Protein AF-A0A1L9WRK3-F1 (afdb_monomer_lite)

Organism: Aspergillus aculeatus (strain ATCC 16872 / CBS 172.66 / WB 5094) (NCBI:txid690307)

Sequence (93 aa):
MKTPSLLRLGWVLGVALVVAWSVSGFPAPAEAAGTTLNDTVTATGHRTKTFTWTIKKVADPTTLNLVQGDSGSGTVTYTVTLTKDDGTDRTLV

Radius of gyration: 52.46 Å; chains: 1; bounding box: 77×26×147 Å

Secondary structure (DSSP, 8-state):
--PPPGGGHHHHHHHHHHHHTSSTT-PPPPPP-------------EEEEE--EEEEEEEESS-----TT-------EEEEEEEE---EEEEE-

Structure (mmCIF, N/CA/C/O backbone):
data_AF-A0A1L9WRK3-F1
#
_entry.id   AF-A0A1L9WRK3-F1
#
loop_
_atom_site.group_PDB
_atom_site.id
_atom_site.type_symbol
_atom_site.label_atom_id
_atom_site.label_alt_id
_atom_site.label_comp_id
_atom_site.label_asym_id
_atom_site.label_entity_id
_atom_site.label_seq_id
_atom_site.pdbx_PDB_ins_code
_atom_site.Cartn_x
_atom_site.Cartn_y
_atom_site.Cartn_z
_atom_site.occupancy
_atom_site.B_iso_or_equiv
_atom_site.auth_seq_id
_atom_site.auth_comp_id
_atom_site.auth_asym_id
_atom_site.auth_atom_id
_atom_site.pdbx_PDB_model_num
ATOM 1 N N . MET A 1 1 ? 42.186 -16.960 -108.057 1.00 42.50 1 MET A N 1
ATOM 2 C CA . MET A 1 1 ? 43.476 -16.814 -107.343 1.00 42.50 1 MET A CA 1
ATOM 3 C C . MET A 1 1 ? 44.068 -15.458 -107.682 1.00 42.50 1 MET A C 1
ATOM 5 O O . MET A 1 1 ? 44.341 -15.212 -108.848 1.00 42.50 1 MET A O 1
ATOM 9 N N . LYS A 1 2 ? 44.176 -14.552 -106.704 1.00 40.03 2 LYS A N 1
ATOM 10 C CA . LYS A 1 2 ? 44.765 -13.218 -106.888 1.00 40.03 2 LYS A CA 1
ATOM 11 C C . LYS A 1 2 ? 45.690 -12.959 -105.700 1.00 40.03 2 LYS A C 1
ATOM 13 O O . LYS A 1 2 ? 45.228 -12.819 -104.575 1.00 40.03 2 LYS A O 1
ATOM 18 N N . THR A 1 3 ? 46.988 -13.039 -105.959 1.00 46.62 3 THR A N 1
ATOM 19 C CA . THR A 1 3 ? 48.077 -12.963 -104.981 1.00 46.62 3 THR A CA 1
ATOM 20 C C . THR A 1 3 ? 48.097 -11.580 -104.311 1.00 46.62 3 THR A C 1
ATOM 22 O O . THR A 1 3 ? 48.141 -10.582 -105.034 1.00 46.62 3 THR A O 1
ATOM 25 N N . PRO A 1 4 ? 48.050 -11.463 -102.971 1.00 46.31 4 PRO A N 1
ATOM 26 C CA . PRO A 1 4 ? 48.178 -10.168 -102.306 1.00 46.31 4 PRO A CA 1
ATOM 27 C C . PRO A 1 4 ? 49.635 -9.675 -102.345 1.00 46.31 4 PRO A C 1
ATOM 29 O O . PRO A 1 4 ? 50.569 -10.442 -102.120 1.00 46.31 4 PRO A O 1
ATOM 32 N N . SER A 1 5 ? 49.834 -8.390 -102.661 1.00 52.56 5 SER A N 1
ATOM 33 C CA . SER A 1 5 ? 51.162 -7.784 -102.805 1.00 52.56 5 SER A CA 1
ATOM 34 C C . SER A 1 5 ? 51.863 -7.594 -101.452 1.00 52.56 5 SER A C 1
ATOM 36 O O . SER A 1 5 ? 51.304 -7.043 -100.502 1.00 52.56 5 SER A O 1
ATOM 38 N N . LEU A 1 6 ? 53.129 -8.018 -101.390 1.00 51.97 6 LEU A N 1
ATOM 39 C CA . LEU A 1 6 ? 54.007 -7.992 -100.206 1.00 51.97 6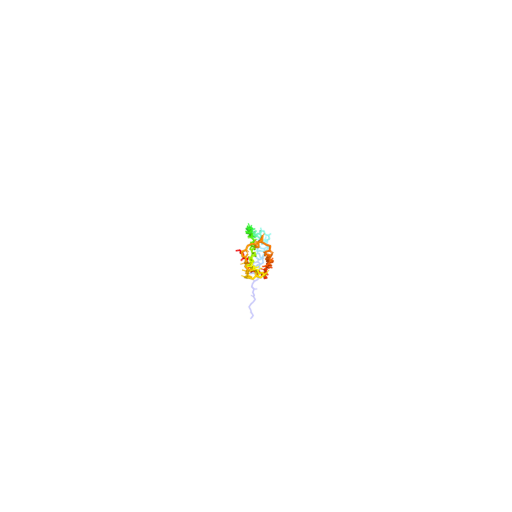 LEU A CA 1
ATOM 40 C C . LEU A 1 6 ? 54.238 -6.583 -99.619 1.00 51.97 6 LEU A C 1
ATOM 42 O O . LEU A 1 6 ? 54.649 -6.447 -98.471 1.00 51.97 6 LEU A O 1
ATOM 46 N N . LEU A 1 7 ? 53.913 -5.528 -100.370 1.00 53.47 7 LEU A N 1
ATOM 47 C CA . LEU A 1 7 ? 54.050 -4.128 -99.953 1.00 53.47 7 LEU A CA 1
ATOM 48 C C . LEU A 1 7 ? 52.981 -3.676 -98.940 1.00 53.47 7 LEU A C 1
ATOM 50 O O . LEU A 1 7 ? 53.200 -2.702 -98.225 1.00 53.47 7 LEU A O 1
ATOM 54 N N . ARG A 1 8 ? 51.844 -4.384 -98.828 1.00 52.22 8 ARG A N 1
ATOM 55 C CA . ARG A 1 8 ? 50.799 -4.080 -97.827 1.00 52.22 8 ARG A CA 1
ATOM 56 C C . ARG A 1 8 ? 51.056 -4.722 -96.458 1.00 52.22 8 ARG A C 1
ATOM 58 O O . ARG A 1 8 ? 50.474 -4.281 -95.475 1.00 52.22 8 ARG A O 1
ATOM 65 N N . LEU A 1 9 ? 51.936 -5.724 -96.380 1.00 47.88 9 LEU A N 1
ATOM 66 C CA . LEU A 1 9 ? 52.225 -6.466 -95.145 1.00 47.88 9 LEU A CA 1
ATOM 67 C C . LEU A 1 9 ? 53.223 -5.726 -94.233 1.00 47.88 9 LEU A C 1
ATOM 69 O O . LEU A 1 9 ? 53.086 -5.765 -93.014 1.00 47.88 9 LEU A O 1
ATOM 73 N N . GLY A 1 10 ? 54.173 -4.984 -94.815 1.00 51.06 10 GLY A N 1
ATOM 74 C CA . GLY A 1 10 ? 55.171 -4.215 -94.057 1.00 51.06 10 GLY A CA 1
ATOM 75 C C . GLY A 1 10 ? 54.587 -3.040 -93.262 1.00 51.06 10 GLY A C 1
ATOM 76 O O . GLY A 1 10 ? 55.037 -2.760 -92.155 1.00 51.06 10 GLY A O 1
ATOM 77 N N . TRP A 1 11 ? 53.535 -2.393 -93.776 1.00 50.62 11 TRP A N 1
ATOM 78 C CA . TRP A 1 11 ? 52.867 -1.277 -93.093 1.00 50.62 11 TRP A CA 1
ATOM 79 C C . TRP A 1 11 ? 52.032 -1.729 -91.891 1.00 50.62 11 TRP A C 1
ATOM 81 O O . TRP A 1 11 ? 52.044 -1.076 -90.851 1.00 50.62 11 TRP A O 1
ATOM 91 N N . VAL A 1 12 ? 51.344 -2.868 -92.006 1.00 51.41 12 VAL A N 1
ATOM 92 C CA . VAL A 1 12 ? 50.518 -3.410 -90.915 1.00 51.41 12 VAL A CA 1
ATOM 93 C C . VAL A 1 12 ? 51.396 -3.881 -89.748 1.00 51.41 12 VAL A C 1
ATOM 95 O O . VAL A 1 12 ? 51.040 -3.655 -88.595 1.00 51.41 12 VAL A O 1
ATOM 98 N N . LEU A 1 13 ? 52.581 -4.440 -90.031 1.00 51.50 13 LEU A N 1
ATOM 99 C CA . LEU A 1 13 ? 53.578 -4.798 -89.011 1.00 51.50 13 LEU A CA 1
ATOM 100 C C . LEU A 1 13 ? 54.202 -3.570 -88.329 1.00 51.50 13 LEU A C 1
ATOM 102 O O . LEU A 1 13 ? 54.383 -3.581 -87.113 1.00 51.50 13 LEU A O 1
ATOM 106 N N . GLY A 1 14 ? 54.479 -2.499 -89.082 1.00 49.56 14 GLY A N 1
ATOM 107 C CA . GLY A 1 14 ? 55.007 -1.248 -88.527 1.00 49.56 14 GLY A CA 1
ATOM 108 C C . GLY A 1 14 ? 54.030 -0.543 -87.580 1.00 49.56 14 GLY A C 1
ATOM 109 O O . GLY A 1 14 ? 54.430 -0.082 -86.514 1.00 49.56 14 GLY A O 1
ATOM 110 N N . VAL A 1 15 ? 52.737 -0.513 -87.920 1.00 53.25 15 VAL A N 1
ATOM 111 C CA . VAL A 1 15 ? 51.696 0.091 -87.066 1.00 53.25 15 VAL A CA 1
ATOM 112 C C . VAL A 1 15 ? 51.387 -0.786 -85.845 1.00 53.25 15 VAL A C 1
ATOM 114 O O . VAL A 1 15 ? 51.206 -0.258 -84.748 1.00 53.25 15 VAL A O 1
ATOM 117 N N . ALA A 1 16 ? 51.398 -2.117 -85.989 1.00 49.62 16 ALA A N 1
ATOM 118 C CA . ALA A 1 16 ? 51.186 -3.037 -84.868 1.00 49.62 16 ALA A CA 1
ATOM 119 C C . ALA A 1 16 ? 52.294 -2.945 -83.800 1.00 49.62 16 ALA A C 1
ATOM 121 O O . ALA A 1 16 ? 52.008 -3.086 -82.610 1.00 49.62 16 ALA A O 1
ATOM 122 N N . LEU A 1 17 ? 53.541 -2.658 -84.200 1.00 49.56 17 LEU A N 1
ATOM 123 C CA . LEU A 1 17 ? 54.658 -2.523 -83.261 1.00 49.56 17 LEU A CA 1
ATOM 124 C C . LEU A 1 17 ? 54.563 -1.241 -82.414 1.00 49.56 17 LEU A C 1
ATOM 126 O O . LEU A 1 17 ? 54.934 -1.263 -81.246 1.00 49.56 17 LEU A O 1
ATOM 130 N N . VAL A 1 18 ? 54.022 -0.144 -82.958 1.00 52.19 18 VAL A N 1
ATOM 131 C CA . VAL A 1 18 ? 53.891 1.132 -82.226 1.00 52.19 18 VAL A CA 1
ATOM 132 C C . VAL A 1 18 ? 52.745 1.091 -81.207 1.00 52.19 18 VAL A C 1
ATOM 134 O O . VAL A 1 18 ? 52.884 1.630 -80.113 1.00 52.19 18 VAL A O 1
ATOM 137 N N . VAL A 1 19 ? 51.643 0.392 -81.501 1.00 52.12 19 VAL A N 1
ATOM 138 C CA . VAL A 1 19 ? 50.496 0.276 -80.576 1.00 52.12 19 VAL A CA 1
ATOM 139 C C . VAL A 1 19 ? 50.822 -0.592 -79.350 1.00 52.12 19 VAL A C 1
ATOM 141 O O . VAL A 1 19 ? 50.312 -0.333 -78.261 1.00 52.12 19 VAL A O 1
ATOM 144 N N . ALA A 1 20 ? 51.713 -1.580 -79.487 1.00 49.78 20 ALA A N 1
ATOM 145 C CA . ALA A 1 20 ? 52.078 -2.481 -78.391 1.00 49.78 20 ALA A CA 1
ATOM 146 C C . ALA A 1 20 ? 52.955 -1.829 -77.300 1.00 49.78 20 ALA A C 1
ATOM 148 O O . ALA A 1 20 ? 52.989 -2.325 -76.177 1.00 49.78 20 ALA A O 1
ATOM 149 N N . TRP A 1 21 ? 53.641 -0.718 -77.596 1.00 49.59 21 TRP A N 1
ATOM 150 C CA . TRP A 1 21 ? 54.591 -0.088 -76.663 1.00 49.59 21 TRP A CA 1
ATOM 151 C C . TRP A 1 21 ? 53.990 1.061 -75.840 1.00 49.59 21 TRP A C 1
ATOM 153 O O . TRP A 1 21 ? 54.676 1.629 -74.995 1.00 49.59 21 TRP A O 1
ATOM 163 N N . SER A 1 22 ? 52.718 1.417 -76.050 1.00 49.16 22 SER A N 1
ATOM 164 C CA . SER A 1 22 ? 52.111 2.611 -75.433 1.00 49.16 22 SER A CA 1
ATOM 165 C C . SER A 1 22 ? 51.039 2.329 -74.372 1.00 49.16 22 SER A C 1
ATOM 167 O O . SER A 1 22 ? 50.391 3.269 -73.922 1.00 49.16 22 SER A O 1
ATOM 169 N N . VAL A 1 23 ? 50.827 1.075 -73.951 1.00 55.69 23 VAL A N 1
ATOM 170 C CA . VAL A 1 23 ? 49.739 0.737 -73.001 1.00 55.69 23 VAL A CA 1
ATOM 171 C C . VAL A 1 23 ? 50.219 0.548 -71.552 1.00 55.69 23 VAL A C 1
ATOM 173 O O . VAL A 1 23 ? 49.411 0.544 -70.632 1.00 55.69 23 VAL A O 1
ATOM 176 N N . SER A 1 24 ? 51.523 0.475 -71.280 1.00 53.69 24 SER A N 1
ATOM 177 C CA . SER A 1 24 ? 52.031 0.127 -69.939 1.00 53.69 24 SER A CA 1
ATOM 178 C C . SER A 1 24 ? 52.181 1.299 -68.951 1.00 53.69 24 SER A C 1
ATOM 180 O O . SER A 1 24 ? 52.877 1.150 -67.951 1.00 53.69 24 SER A O 1
ATOM 182 N N . GLY A 1 25 ? 51.575 2.464 -69.211 1.00 54.19 25 GLY A N 1
ATOM 183 C CA . GLY A 1 25 ? 51.885 3.700 -68.474 1.00 54.19 25 GLY A CA 1
ATOM 184 C C . GLY A 1 25 ? 50.742 4.407 -67.744 1.00 54.19 25 GLY A C 1
ATOM 185 O O . GLY A 1 25 ? 51.014 5.405 -67.084 1.00 54.19 25 GLY A O 1
ATOM 186 N N . PHE A 1 26 ? 49.489 3.956 -67.841 1.00 55.19 26 PHE A N 1
ATOM 187 C CA . PHE A 1 26 ? 48.399 4.642 -67.139 1.00 55.19 26 PHE A CA 1
ATOM 188 C C . PHE A 1 26 ? 48.227 4.055 -65.734 1.00 55.19 26 PHE A C 1
ATOM 190 O O . PHE A 1 26 ? 47.852 2.885 -65.620 1.00 55.19 26 PHE A O 1
ATOM 197 N N . PRO A 1 27 ? 48.499 4.819 -64.657 1.00 56.91 27 PRO A N 1
ATOM 198 C CA . PRO A 1 27 ? 48.125 4.380 -63.322 1.00 56.91 27 PRO A CA 1
ATOM 199 C C . PRO A 1 27 ? 46.604 4.202 -63.276 1.00 56.91 27 PRO A C 1
ATOM 201 O O . PRO A 1 27 ? 45.861 5.001 -63.852 1.00 56.91 27 PRO A O 1
ATOM 204 N N . ALA A 1 28 ? 46.140 3.147 -62.603 1.00 64.94 28 ALA A N 1
ATOM 205 C CA . ALA A 1 28 ? 44.721 2.980 -62.316 1.00 64.94 28 ALA A CA 1
ATOM 206 C C . ALA A 1 28 ? 44.192 4.255 -61.626 1.00 64.94 28 ALA A C 1
ATOM 208 O O . ALA A 1 28 ? 44.909 4.815 -60.788 1.00 64.94 28 ALA A O 1
ATOM 209 N N . PRO A 1 29 ? 42.980 4.745 -61.957 1.00 61.56 29 PRO A N 1
ATOM 210 C CA . PRO A 1 29 ? 42.381 5.831 -61.195 1.00 61.56 29 PRO A CA 1
ATOM 211 C C . PRO A 1 29 ? 42.314 5.383 -59.734 1.00 61.56 29 PRO A C 1
ATOM 213 O O . PRO A 1 29 ? 41.775 4.318 -59.440 1.00 61.56 29 PRO A O 1
ATOM 216 N N . ALA A 1 30 ? 42.929 6.154 -58.837 1.00 67.56 30 ALA A N 1
ATOM 217 C CA . ALA A 1 30 ? 42.885 5.865 -57.413 1.00 67.56 30 ALA A CA 1
ATOM 218 C C . ALA A 1 30 ? 41.416 5.768 -56.983 1.00 67.56 30 ALA A C 1
ATOM 220 O O . ALA A 1 30 ? 40.640 6.698 -57.220 1.00 67.56 30 ALA A O 1
ATOM 221 N N . GLU A 1 31 ? 41.028 4.636 -56.395 1.00 64.69 31 GLU A N 1
ATOM 222 C CA . GLU A 1 31 ? 39.706 4.491 -55.796 1.00 64.69 31 GLU A CA 1
ATOM 223 C C . GLU A 1 31 ? 39.537 5.593 -54.744 1.00 64.69 31 GLU A C 1
ATOM 225 O O . GLU A 1 31 ? 40.404 5.793 -53.889 1.00 64.69 31 GLU A O 1
ATOM 230 N N . ALA A 1 32 ? 38.452 6.362 -54.845 1.00 64.75 32 ALA A N 1
ATOM 231 C CA . ALA A 1 32 ? 38.170 7.420 -53.890 1.00 64.75 32 ALA A CA 1
ATOM 232 C C . ALA A 1 32 ? 38.049 6.797 -52.495 1.00 64.75 32 ALA A C 1
ATOM 234 O O . ALA A 1 32 ? 37.174 5.964 -52.258 1.00 64.75 32 ALA A O 1
ATOM 235 N N . ALA A 1 33 ? 38.931 7.196 -51.577 1.00 70.75 33 ALA A N 1
ATOM 236 C CA . ALA A 1 33 ? 38.841 6.783 -50.187 1.00 70.75 33 ALA A CA 1
ATOM 237 C C . ALA A 1 33 ? 37.502 7.284 -49.627 1.00 70.75 33 ALA A C 1
ATOM 239 O O . ALA A 1 33 ? 37.300 8.488 -49.463 1.00 70.75 33 ALA A O 1
ATOM 240 N N . GLY A 1 34 ? 36.562 6.366 -49.401 1.00 70.88 34 GLY A N 1
ATOM 241 C CA . GLY A 1 34 ? 35.273 6.693 -48.804 1.00 70.88 34 GLY A CA 1
ATOM 242 C C . GLY A 1 34 ? 35.458 7.339 -47.430 1.00 70.88 34 GLY A C 1
ATOM 243 O O . GLY A 1 34 ? 36.342 6.958 -46.663 1.00 70.88 34 GLY A O 1
ATOM 244 N N . THR A 1 35 ? 34.627 8.327 -47.108 1.00 76.38 35 THR A N 1
ATOM 245 C CA . THR A 1 35 ? 34.566 8.920 -45.771 1.00 76.38 35 THR A CA 1
ATOM 246 C C . THR A 1 35 ? 33.600 8.123 -44.901 1.00 76.38 35 THR A C 1
ATOM 248 O O . THR A 1 35 ? 32.396 8.100 -45.143 1.00 76.38 35 THR A O 1
ATOM 251 N N . THR A 1 36 ? 34.115 7.469 -43.861 1.00 78.81 36 THR A N 1
ATOM 252 C CA . THR A 1 36 ? 33.271 6.827 -42.846 1.00 78.81 36 THR A CA 1
ATOM 253 C C . THR A 1 36 ? 32.817 7.874 -41.834 1.00 78.81 36 THR A C 1
ATOM 255 O O . THR A 1 36 ? 33.638 8.440 -41.113 1.00 78.81 36 THR A O 1
ATOM 258 N N . LEU A 1 37 ? 31.509 8.124 -41.766 1.00 76.44 37 LEU A N 1
ATOM 259 C CA . LEU A 1 37 ? 30.897 8.928 -40.710 1.00 76.44 37 LEU A CA 1
ATOM 260 C C . LEU A 1 37 ? 30.465 7.998 -39.576 1.00 76.44 37 LEU A C 1
ATOM 262 O O . LEU A 1 37 ? 29.678 7.081 -39.795 1.00 76.44 37 LEU A O 1
ATOM 266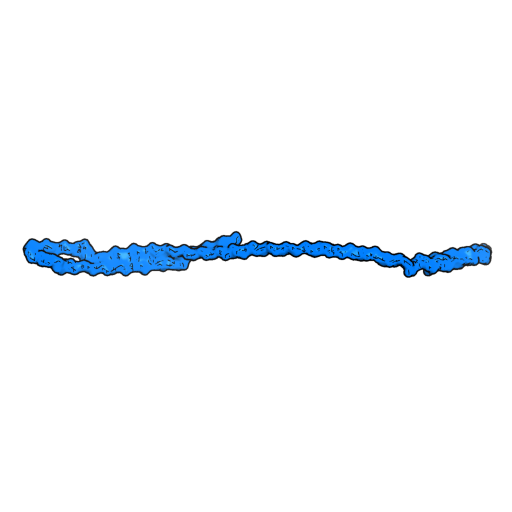 N N . ASN A 1 38 ? 30.990 8.234 -38.376 1.00 81.94 38 ASN A N 1
ATOM 267 C CA . ASN A 1 38 ? 30.581 7.531 -37.165 1.00 81.94 38 ASN A CA 1
ATOM 268 C C . ASN A 1 38 ? 29.751 8.487 -36.307 1.00 81.94 38 ASN A C 1
ATOM 270 O O . ASN A 1 38 ? 30.205 9.595 -36.027 1.00 81.94 38 ASN A O 1
ATOM 274 N N . ASP A 1 39 ? 28.573 8.043 -35.877 1.00 79.12 39 ASP A N 1
ATOM 275 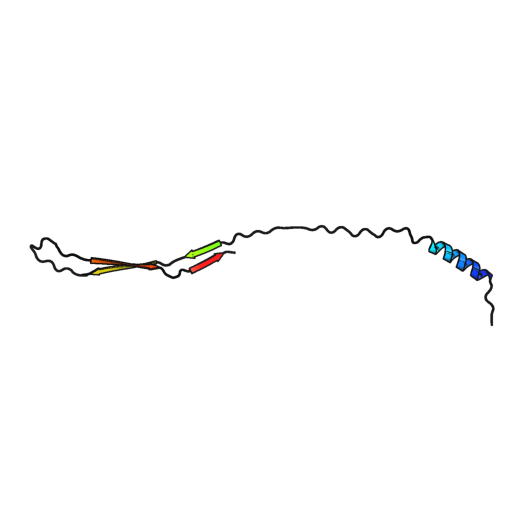C CA . ASP A 1 39 ? 27.737 8.744 -34.903 1.00 79.12 39 ASP A CA 1
ATOM 276 C C . ASP A 1 39 ? 27.405 7.797 -33.745 1.00 79.12 39 ASP A C 1
ATOM 278 O O . ASP A 1 39 ? 27.374 6.574 -33.913 1.00 79.12 39 ASP A O 1
ATOM 282 N N . THR A 1 40 ? 27.217 8.342 -32.549 1.00 80.44 40 THR A N 1
ATOM 283 C CA . THR A 1 40 ? 26.899 7.567 -31.346 1.00 80.44 40 THR A CA 1
ATOM 284 C C . THR A 1 40 ? 25.667 8.156 -30.689 1.00 80.44 40 THR A C 1
ATOM 286 O O . THR A 1 40 ? 25.708 9.247 -30.129 1.00 80.44 40 THR A O 1
ATOM 289 N N . VAL A 1 41 ? 24.581 7.388 -30.706 1.00 81.06 41 VAL A N 1
ATOM 290 C CA . VAL A 1 41 ? 23.354 7.716 -29.981 1.00 81.06 41 VAL A CA 1
ATOM 291 C C . VAL A 1 41 ? 23.320 6.897 -28.698 1.00 81.06 41 VAL A C 1
ATOM 293 O O . VAL A 1 41 ? 23.359 5.667 -28.734 1.00 81.06 41 VAL A O 1
ATOM 296 N N . THR A 1 42 ? 23.243 7.577 -27.558 1.00 82.50 42 THR A N 1
ATOM 297 C CA . THR A 1 42 ? 23.043 6.952 -26.248 1.00 82.50 42 THR A CA 1
ATOM 298 C C . THR A 1 42 ? 21.643 7.268 -25.729 1.00 82.50 42 THR A C 1
ATOM 300 O O . THR A 1 42 ? 21.161 8.392 -25.849 1.00 82.50 42 THR A O 1
ATOM 303 N N . ALA A 1 43 ? 20.984 6.265 -25.144 1.00 80.69 43 ALA A N 1
ATOM 304 C CA . ALA A 1 43 ? 19.709 6.417 -24.451 1.00 80.69 43 ALA A CA 1
ATOM 305 C C . ALA A 1 43 ? 19.827 5.842 -23.037 1.00 80.69 43 ALA A C 1
ATOM 307 O O . ALA A 1 43 ? 20.375 4.754 -22.839 1.00 80.69 43 ALA A O 1
ATOM 308 N N . THR A 1 44 ? 19.307 6.574 -22.056 1.00 86.31 44 THR A N 1
ATOM 309 C CA . THR A 1 44 ? 19.235 6.116 -20.667 1.00 86.31 44 THR A CA 1
ATOM 310 C C . THR A 1 44 ? 17.837 5.571 -20.418 1.00 86.31 44 THR A C 1
ATOM 312 O O . THR A 1 44 ? 16.872 6.329 -20.385 1.00 86.31 44 THR A O 1
ATOM 315 N N . GLY A 1 45 ? 17.722 4.257 -20.230 1.00 87.12 45 GLY A N 1
ATOM 316 C CA . GLY A 1 45 ? 16.452 3.641 -19.854 1.00 87.12 45 GLY A CA 1
ATOM 317 C C . GLY A 1 45 ? 16.075 3.966 -18.407 1.00 87.12 45 GLY A C 1
ATOM 318 O O . GLY A 1 45 ? 16.926 3.949 -17.515 1.00 87.12 45 GLY A O 1
ATOM 319 N N . HIS A 1 46 ? 14.788 4.202 -18.155 1.00 89.50 46 HIS A N 1
ATOM 320 C CA . HIS A 1 46 ? 14.249 4.414 -16.811 1.00 89.50 46 HIS A CA 1
ATOM 321 C C . HIS A 1 46 ? 13.158 3.387 -16.494 1.00 89.50 46 HIS A C 1
ATOM 323 O O . HIS A 1 46 ? 12.283 3.124 -17.316 1.00 89.50 46 HIS A O 1
ATOM 329 N N . ARG A 1 47 ? 13.176 2.821 -15.280 1.00 91.94 47 ARG A N 1
ATOM 330 C CA . ARG A 1 47 ? 12.124 1.924 -14.775 1.00 91.94 47 ARG A CA 1
ATOM 331 C C . ARG A 1 47 ? 11.602 2.417 -13.429 1.00 91.94 47 ARG A C 1
ATOM 333 O O . ARG A 1 47 ? 12.381 2.719 -12.528 1.00 91.94 47 ARG A O 1
ATOM 340 N N . THR A 1 48 ? 10.286 2.452 -13.279 1.00 95.81 48 THR A N 1
ATOM 341 C CA . THR A 1 48 ? 9.585 2.780 -12.033 1.00 95.81 48 THR A CA 1
ATOM 342 C C . THR A 1 48 ? 8.670 1.625 -11.655 1.00 95.81 48 THR A C 1
ATOM 344 O O . THR A 1 48 ? 7.954 1.114 -12.509 1.00 95.81 48 THR A O 1
ATOM 347 N N . LYS A 1 49 ? 8.661 1.231 -10.376 1.00 96.25 49 LYS A N 1
ATOM 348 C CA . LYS A 1 49 ? 7.719 0.243 -9.841 1.00 96.25 49 LYS A CA 1
ATOM 349 C C . LYS A 1 49 ? 6.868 0.877 -8.750 1.00 96.25 49 LYS A C 1
ATOM 351 O O . LYS A 1 49 ? 7.395 1.290 -7.717 1.00 96.25 49 LYS A O 1
ATOM 356 N N . THR A 1 50 ? 5.568 0.964 -8.987 1.00 97.06 50 THR A N 1
ATOM 357 C CA . THR A 1 50 ? 4.595 1.552 -8.058 1.00 97.06 50 THR A CA 1
ATOM 358 C C . THR A 1 50 ? 3.893 0.442 -7.294 1.00 97.06 50 THR A C 1
ATOM 360 O O . THR A 1 50 ? 3.509 -0.549 -7.897 1.00 97.06 50 THR A O 1
ATOM 363 N N . PHE A 1 51 ? 3.706 0.605 -5.986 1.00 97.06 51 PHE A N 1
ATOM 364 C CA . PHE A 1 51 ? 3.003 -0.366 -5.148 1.00 97.06 51 PHE A CA 1
ATOM 365 C C . PHE A 1 51 ? 1.788 0.274 -4.499 1.00 97.06 51 PHE A C 1
ATOM 367 O O . PHE A 1 51 ? 1.895 1.370 -3.938 1.00 97.06 51 PHE A O 1
ATOM 374 N N . THR A 1 52 ? 0.668 -0.433 -4.523 1.00 97.25 52 THR A N 1
ATOM 375 C CA . THR A 1 52 ? -0.518 -0.057 -3.761 1.00 97.25 52 THR A CA 1
ATOM 376 C C . THR A 1 52 ? -0.435 -0.686 -2.381 1.00 97.25 52 THR A C 1
ATOM 378 O O . THR A 1 52 ? -0.214 -1.890 -2.231 1.00 97.25 52 THR A O 1
ATOM 381 N N . TRP A 1 53 ? -0.632 0.139 -1.358 1.00 96.38 53 TRP A N 1
ATOM 382 C CA . TRP A 1 53 ? -0.683 -0.307 0.026 1.00 96.38 53 TRP A CA 1
ATOM 383 C C . TRP A 1 53 ? -2.105 -0.201 0.552 1.00 96.38 53 TRP A C 1
ATOM 385 O O . TRP A 1 53 ? -2.732 0.853 0.466 1.00 96.38 53 TRP A O 1
ATOM 395 N N . THR A 1 54 ? -2.592 -1.288 1.136 1.00 97.38 54 THR A N 1
ATOM 396 C CA . THR A 1 54 ? -3.865 -1.315 1.853 1.00 97.38 54 THR A CA 1
ATOM 397 C C . THR A 1 54 ? -3.591 -1.379 3.347 1.00 97.38 54 THR A C 1
ATOM 399 O O . THR A 1 54 ? -2.882 -2.270 3.818 1.00 97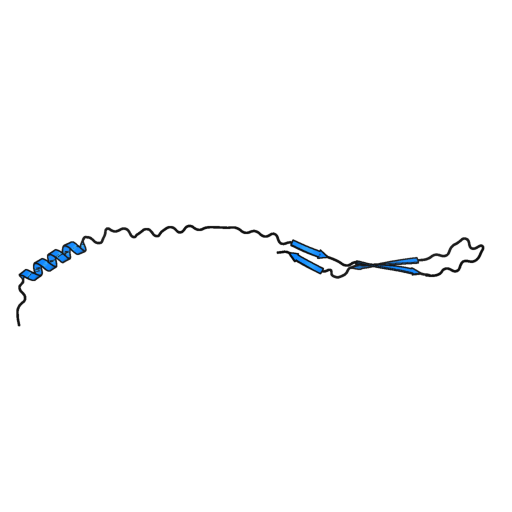.38 54 THR A O 1
ATOM 402 N N . ILE A 1 55 ? -4.166 -0.438 4.096 1.00 97.12 55 ILE A N 1
ATOM 403 C CA . ILE A 1 55 ? -4.063 -0.375 5.555 1.00 97.12 55 ILE A CA 1
ATOM 404 C C . ILE A 1 55 ? -5.448 -0.637 6.132 1.00 97.12 55 ILE A C 1
ATOM 406 O O . ILE A 1 55 ? -6.388 0.108 5.858 1.00 97.12 55 ILE A O 1
ATOM 410 N N . LYS A 1 56 ? -5.579 -1.684 6.944 1.00 97.31 56 LYS A N 1
ATOM 411 C CA . LYS A 1 56 ? -6.817 -2.001 7.659 1.00 97.31 56 LYS A CA 1
ATOM 412 C C . LYS A 1 56 ? -6.580 -1.882 9.154 1.00 97.31 56 LYS A C 1
ATOM 414 O O . LYS A 1 56 ? -5.598 -2.409 9.665 1.00 97.31 56 LYS A O 1
ATOM 419 N N . LYS A 1 57 ? -7.501 -1.230 9.858 1.00 96.88 57 LYS A N 1
ATOM 420 C CA . LYS A 1 57 ? -7.527 -1.167 11.319 1.00 96.88 57 LYS A CA 1
ATOM 421 C C . LYS A 1 57 ? -8.844 -1.743 11.814 1.00 96.88 57 LYS A C 1
ATOM 423 O O . LYS A 1 57 ? -9.902 -1.381 11.305 1.00 96.88 57 LYS A O 1
ATOM 428 N N . VAL A 1 58 ? -8.770 -2.627 12.796 1.00 96.81 58 VAL A N 1
ATOM 429 C CA . VAL A 1 58 ? -9.930 -3.221 13.463 1.00 96.81 58 VAL A CA 1
ATOM 430 C C . VAL A 1 58 ? -9.765 -3.020 14.962 1.00 96.81 58 VAL A C 1
ATOM 432 O O . VAL A 1 58 ? -8.652 -3.122 15.474 1.00 96.81 58 VAL A O 1
ATOM 435 N N . ALA A 1 59 ? -10.859 -2.683 15.634 1.00 96.19 59 ALA A N 1
ATOM 436 C CA . ALA A 1 59 ? -10.941 -2.581 17.083 1.00 96.19 59 ALA A CA 1
ATOM 437 C C . ALA A 1 59 ? -11.730 -3.777 17.611 1.00 96.19 59 ALA A C 1
ATOM 439 O O . ALA A 1 59 ? -12.749 -4.125 17.015 1.00 96.19 59 ALA A O 1
ATOM 440 N N . ASP A 1 60 ? -11.285 -4.365 18.713 1.00 94.25 60 ASP A N 1
ATOM 441 C CA . ASP A 1 60 ? -12.016 -5.411 19.416 1.00 94.25 60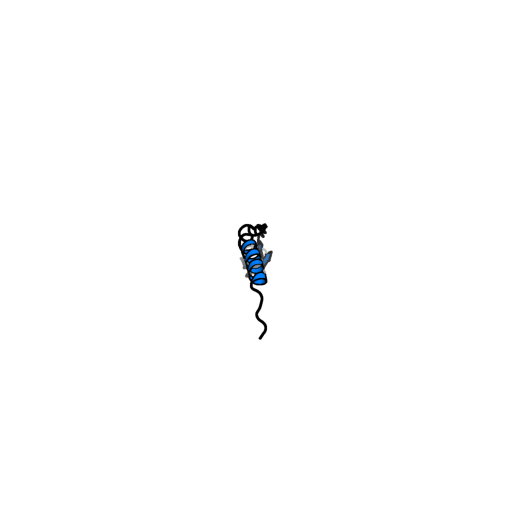 ASP A CA 1
ATOM 442 C C . ASP A 1 60 ? -11.886 -5.208 20.938 1.00 94.25 60 ASP A C 1
ATOM 444 O O . ASP A 1 60 ? -10.762 -5.191 21.453 1.00 94.25 60 ASP A O 1
ATOM 448 N N . PRO A 1 61 ? -12.994 -4.993 21.670 1.00 92.75 61 PRO A N 1
ATOM 449 C CA . PRO A 1 61 ? -14.372 -4.875 21.179 1.00 92.75 61 PRO A CA 1
ATOM 450 C C . PRO A 1 61 ? -14.658 -3.535 20.473 1.00 92.75 61 PRO A C 1
ATOM 452 O O . PRO A 1 61 ? -14.061 -2.504 20.780 1.00 92.75 61 PRO A O 1
ATOM 455 N N . THR A 1 62 ? -15.630 -3.516 19.551 1.00 93.62 62 THR A N 1
ATOM 456 C CA . THR A 1 62 ? -16.096 -2.277 18.881 1.00 93.62 62 THR A CA 1
ATOM 457 C C . THR A 1 62 ? -17.069 -1.455 19.726 1.00 93.62 62 THR A C 1
ATOM 459 O O . THR A 1 62 ? -17.469 -0.357 19.339 1.00 93.62 62 THR A O 1
ATOM 462 N N . THR A 1 63 ? -17.501 -1.988 20.866 1.00 89.69 63 THR A N 1
ATOM 463 C CA . THR A 1 63 ? -18.425 -1.332 21.788 1.00 89.69 63 THR A CA 1
ATOM 464 C C . THR A 1 63 ? -18.012 -1.667 23.210 1.00 89.69 63 THR A C 1
ATOM 466 O O . THR A 1 63 ? -17.732 -2.819 23.526 1.00 89.69 63 THR A O 1
ATOM 469 N N . LEU A 1 64 ? -17.989 -0.653 24.067 1.00 87.94 64 LEU A N 1
ATOM 470 C CA . LEU A 1 64 ? -17.784 -0.808 25.499 1.00 87.94 64 LEU A CA 1
ATOM 471 C C . LEU A 1 64 ? -19.040 -0.324 26.208 1.00 87.94 64 LEU A C 1
ATOM 473 O O . LEU A 1 64 ? -19.539 0.757 25.900 1.00 87.94 64 LEU A O 1
ATOM 477 N N . ASN A 1 65 ? -19.532 -1.116 27.153 1.00 85.44 65 ASN A N 1
ATOM 478 C CA . ASN A 1 65 ? -20.616 -0.701 28.027 1.00 85.44 65 ASN A CA 1
ATOM 479 C C . ASN A 1 65 ? -20.018 -0.347 29.387 1.00 85.44 65 ASN A C 1
ATOM 481 O O . ASN A 1 65 ? -19.372 -1.191 30.005 1.00 85.44 65 ASN A O 1
ATOM 485 N N . LEU A 1 66 ? -20.187 0.900 29.814 1.00 83.25 66 LEU A N 1
ATOM 486 C CA . LEU A 1 66 ? -19.596 1.424 31.043 1.00 83.25 66 LEU A CA 1
ATOM 487 C C . LEU A 1 66 ? -20.716 1.766 32.026 1.00 83.25 66 LEU A C 1
ATOM 489 O O . LEU A 1 66 ? -21.710 2.380 31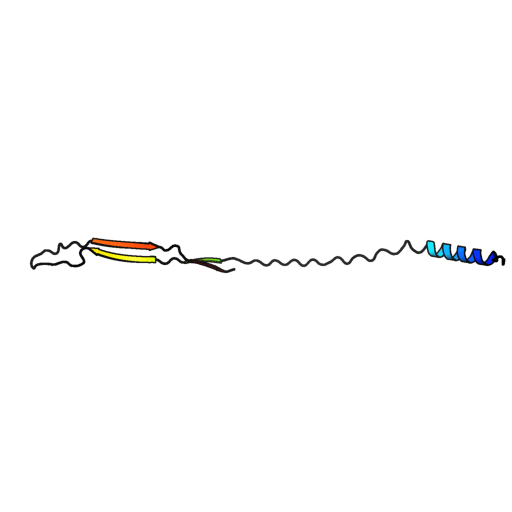.635 1.00 83.25 66 LEU A O 1
ATOM 493 N N . VAL A 1 67 ? -20.552 1.393 33.296 1.00 81.12 67 VAL A N 1
ATOM 494 C CA . VAL A 1 67 ? -21.497 1.730 34.374 1.00 81.12 67 VAL A CA 1
ATOM 495 C C . VAL A 1 67 ? -20.942 2.820 35.286 1.00 81.12 67 VAL A C 1
ATOM 497 O O . VAL A 1 67 ? -19.736 2.986 35.448 1.00 81.12 67 VAL A O 1
ATOM 500 N N . GLN A 1 68 ? -21.833 3.610 35.885 1.00 80.12 68 GLN A N 1
ATOM 501 C CA . GLN A 1 68 ? -21.439 4.709 36.763 1.00 80.12 68 GLN A CA 1
ATOM 502 C C . GLN A 1 68 ? -20.684 4.176 37.991 1.00 80.12 68 GLN A C 1
ATOM 504 O O . GLN A 1 68 ? -21.201 3.340 38.726 1.00 80.12 68 GLN A O 1
ATOM 509 N N . GLY A 1 69 ? -19.465 4.675 38.208 1.00 77.75 69 GLY A N 1
ATOM 510 C CA . GLY A 1 69 ? -18.553 4.193 39.251 1.00 77.75 69 GLY A CA 1
ATOM 511 C C . GLY A 1 69 ? -17.438 3.278 38.734 1.00 77.75 69 GLY A C 1
ATOM 512 O O . GLY A 1 69 ? -16.457 3.086 39.452 1.00 77.75 69 GLY A O 1
ATOM 513 N N . ASP A 1 70 ? -17.517 2.784 37.489 1.00 77.31 70 ASP A N 1
ATOM 514 C CA . ASP A 1 70 ? -16.381 2.103 36.865 1.00 77.31 70 ASP A CA 1
ATOM 515 C C . ASP A 1 70 ? -15.238 3.090 36.646 1.00 77.31 70 ASP A C 1
ATOM 517 O O . ASP A 1 70 ? -15.381 4.114 35.975 1.00 77.31 70 ASP A O 1
ATOM 521 N N . SER A 1 71 ? -14.057 2.746 37.152 1.00 68.25 71 SER A N 1
ATOM 522 C CA . SER A 1 71 ? -12.836 3.542 36.976 1.00 68.25 71 SER A CA 1
ATOM 523 C C . SER A 1 71 ? -12.225 3.402 35.566 1.00 68.25 71 SER A C 1
ATOM 525 O O . SER A 1 71 ? -11.034 3.632 35.378 1.00 68.25 71 SER A O 1
ATOM 527 N N . GLY A 1 72 ? -13.033 3.036 34.561 1.00 64.00 72 GLY A N 1
ATOM 528 C CA . GLY A 1 72 ? -12.684 3.160 33.143 1.00 64.00 72 GLY A CA 1
ATOM 529 C C . GLY A 1 72 ? -11.759 2.089 32.553 1.00 64.00 72 GLY A C 1
ATOM 530 O O . GLY A 1 72 ? -11.066 2.373 31.582 1.00 64.00 72 GLY A O 1
ATOM 531 N N . SER A 1 73 ? -11.737 0.857 33.067 1.00 66.56 73 SER A N 1
ATOM 532 C CA . SER A 1 73 ? -10.837 -0.204 32.567 1.00 66.56 73 SER A CA 1
ATOM 533 C C . SER A 1 73 ? -11.428 -1.053 31.420 1.00 66.56 73 SER A C 1
ATOM 535 O O . SER A 1 73 ? -11.244 -2.272 31.368 1.00 66.56 73 SER A O 1
ATOM 537 N N . GLY A 1 74 ? -12.129 -0.431 30.471 1.00 75.31 74 GLY A N 1
ATOM 538 C CA . GLY A 1 74 ? -12.482 -1.087 29.209 1.00 75.31 74 GLY A CA 1
ATOM 539 C C . GLY A 1 74 ? -11.268 -1.125 28.280 1.00 75.31 74 GLY A C 1
ATOM 540 O O . GLY A 1 74 ? -10.959 -0.123 27.641 1.00 75.31 74 GLY A O 1
ATOM 541 N N . THR A 1 75 ? -10.556 -2.252 28.205 1.00 85.31 75 THR A N 1
ATOM 542 C CA . THR A 1 75 ? -9.436 -2.394 27.257 1.00 85.31 75 THR A CA 1
ATOM 543 C C . THR A 1 75 ? -9.979 -2.696 25.864 1.00 85.31 75 THR A C 1
ATOM 545 O O . THR A 1 75 ? -10.770 -3.620 25.699 1.00 85.31 75 THR A O 1
ATOM 548 N N . VAL A 1 76 ? -9.531 -1.935 24.861 1.00 90.81 76 VAL A N 1
ATOM 549 C CA . VAL A 1 76 ? -9.795 -2.215 23.442 1.00 90.81 76 VAL A CA 1
ATOM 550 C C . VAL A 1 76 ? -8.484 -2.546 22.759 1.00 90.81 76 VAL A C 1
ATOM 552 O O . VAL A 1 76 ? -7.551 -1.738 22.752 1.00 90.81 76 VAL A O 1
ATOM 555 N N . THR A 1 77 ? -8.418 -3.725 22.157 1.00 95.38 77 THR A N 1
ATOM 556 C CA . THR A 1 77 ? -7.286 -4.138 21.338 1.00 95.38 77 THR A CA 1
ATOM 557 C C . THR A 1 77 ? -7.493 -3.649 19.912 1.00 95.38 77 THR A C 1
ATOM 559 O O . THR A 1 77 ? -8.575 -3.771 19.342 1.00 95.38 77 THR A O 1
ATOM 562 N N . TYR A 1 78 ? -6.440 -3.097 19.312 1.00 95.06 78 TYR A N 1
ATOM 563 C CA . TYR A 1 78 ? -6.453 -2.708 17.908 1.00 95.06 78 TYR A CA 1
ATOM 564 C C . TYR A 1 78 ? -5.514 -3.590 17.107 1.00 95.06 78 TYR A C 1
ATOM 566 O O . TYR A 1 78 ? -4.323 -3.682 17.403 1.00 95.06 78 TYR A O 1
ATOM 574 N N . THR A 1 79 ? -6.038 -4.174 16.039 1.00 97.00 79 THR A N 1
ATOM 575 C CA . THR A 1 79 ? -5.238 -4.884 15.048 1.00 97.00 79 THR A CA 1
ATOM 576 C C . THR A 1 79 ? -5.089 -4.005 13.820 1.00 97.00 79 THR A C 1
ATOM 578 O O . THR A 1 79 ? -6.081 -3.566 13.233 1.00 97.00 79 THR A O 1
ATOM 581 N N . VAL A 1 80 ? -3.842 -3.748 13.428 1.00 97.00 80 VAL A N 1
ATOM 582 C CA . VAL A 1 80 ? -3.509 -3.048 12.186 1.00 97.00 80 VAL A CA 1
ATOM 583 C C . VAL A 1 80 ? -2.863 -4.043 11.238 1.00 97.00 80 VAL A C 1
ATOM 585 O O . VAL A 1 80 ? -1.870 -4.682 11.578 1.00 97.00 80 VAL A O 1
ATOM 588 N N . THR A 1 81 ? -3.429 -4.172 10.047 1.00 97.19 81 THR A N 1
ATOM 589 C CA . THR A 1 81 ? -2.907 -5.031 8.988 1.00 97.19 81 THR A CA 1
ATOM 590 C C . THR A 1 81 ? -2.474 -4.168 7.816 1.00 97.19 81 THR A C 1
ATOM 592 O O . THR A 1 81 ? -3.232 -3.316 7.347 1.00 97.19 81 THR A O 1
ATOM 595 N N . LEU A 1 82 ? -1.255 -4.412 7.341 1.00 96.81 82 LEU A N 1
ATOM 596 C CA . LEU A 1 82 ? -0.678 -3.757 6.177 1.00 96.81 82 LEU A CA 1
ATOM 597 C C . LEU A 1 82 ? -0.531 -4.789 5.062 1.00 96.81 82 LEU A C 1
ATOM 599 O O . LEU A 1 82 ? 0.074 -5.837 5.271 1.00 96.81 82 LEU A O 1
ATOM 603 N N . THR A 1 83 ? -1.091 -4.508 3.892 1.00 97.19 83 THR A N 1
ATOM 604 C CA . THR A 1 83 ? -0.958 -5.369 2.710 1.00 97.19 83 THR A CA 1
ATOM 605 C C . THR A 1 83 ? -0.320 -4.577 1.584 1.00 97.19 83 THR A C 1
ATOM 607 O O . THR A 1 83 ? -0.777 -3.479 1.263 1.00 97.19 83 THR A O 1
ATOM 610 N N . LYS A 1 84 ? 0.740 -5.137 1.004 1.00 96.56 84 LYS A N 1
ATOM 611 C CA . LYS A 1 84 ? 1.404 -4.630 -0.195 1.00 96.56 84 LYS A CA 1
ATOM 612 C C . LYS A 1 84 ? 0.956 -5.469 -1.383 1.00 96.56 84 LYS A C 1
ATOM 614 O O . LYS A 1 84 ? 0.932 -6.690 -1.258 1.00 96.56 84 LYS A O 1
ATOM 619 N N . ASP A 1 85 ? 0.625 -4.838 -2.499 1.00 96.69 85 ASP A N 1
ATOM 620 C CA . ASP A 1 85 ? 0.391 -5.563 -3.747 1.00 96.69 85 ASP A CA 1
ATOM 621 C C . ASP A 1 85 ? 1.704 -5.990 -4.432 1.00 96.69 85 ASP A C 1
ATOM 623 O O . ASP A 1 85 ? 2.818 -5.668 -3.997 1.00 96.69 85 ASP A O 1
ATOM 627 N N . ASP A 1 86 ? 1.568 -6.702 -5.549 1.00 95.88 86 ASP A N 1
ATOM 628 C CA . ASP A 1 86 ? 2.704 -7.129 -6.369 1.00 95.88 86 ASP A CA 1
ATOM 629 C C . ASP A 1 86 ? 3.387 -5.963 -7.097 1.00 95.88 86 ASP A C 1
ATOM 631 O O . ASP A 1 86 ? 4.508 -6.109 -7.586 1.00 95.88 86 ASP A O 1
ATOM 635 N N . GLY A 1 87 ? 2.768 -4.783 -7.114 1.00 95.31 87 GLY A N 1
ATOM 636 C CA . GLY A 1 87 ? 3.225 -3.575 -7.783 1.00 95.31 87 GLY A CA 1
ATOM 637 C C . GLY A 1 87 ? 3.108 -3.604 -9.307 1.00 95.31 87 GLY A C 1
ATOM 638 O O . GLY A 1 87 ? 3.034 -4.649 -9.943 1.00 95.31 87 GLY A O 1
ATOM 639 N N . THR A 1 88 ? 3.126 -2.417 -9.903 1.00 96.00 88 THR A N 1
ATOM 640 C CA . THR A 1 88 ? 3.067 -2.195 -11.351 1.00 96.00 88 THR A CA 1
ATOM 641 C C . THR A 1 88 ? 4.364 -1.565 -11.835 1.00 96.00 88 THR A C 1
ATOM 643 O O . THR A 1 88 ? 4.791 -0.535 -11.313 1.00 96.00 88 THR A O 1
ATOM 646 N N . ASP A 1 89 ? 4.977 -2.170 -12.847 1.00 95.44 89 ASP A N 1
ATOM 647 C CA . ASP A 1 89 ? 6.162 -1.640 -13.513 1.00 95.44 89 ASP A CA 1
ATOM 648 C C . ASP A 1 89 ? 5.798 -0.694 -14.664 1.00 95.44 89 ASP A C 1
ATOM 650 O O . ASP A 1 89 ? 4.898 -0.961 -15.462 1.00 95.44 89 ASP A O 1
ATOM 654 N N . ARG A 1 90 ? 6.555 0.395 -14.794 1.00 90.44 90 ARG A N 1
ATOM 655 C CA . ARG A 1 90 ? 6.615 1.236 -15.989 1.00 90.44 90 ARG A CA 1
ATOM 656 C C . ARG A 1 90 ? 8.054 1.412 -16.433 1.00 90.44 90 ARG A C 1
ATOM 658 O O . ARG A 1 90 ? 8.912 1.762 -15.628 1.00 90.44 90 ARG A O 1
ATOM 665 N N . THR A 1 91 ? 8.280 1.234 -17.726 1.00 85.56 91 THR A N 1
ATOM 666 C CA . THR A 1 91 ? 9.574 1.449 -18.373 1.00 85.56 91 THR A CA 1
ATOM 667 C C . THR A 1 91 ? 9.435 2.589 -19.374 1.00 85.56 91 THR A C 1
ATOM 669 O O . THR A 1 91 ? 8.484 2.602 -20.156 1.00 85.56 91 THR A O 1
ATOM 672 N N . LEU A 1 92 ? 10.360 3.542 -19.328 1.00 74.56 92 LEU A N 1
ATOM 673 C CA . LEU A 1 92 ? 10.527 4.606 -20.312 1.00 74.56 92 LEU A CA 1
ATOM 674 C C . LEU A 1 92 ? 11.845 4.332 -21.043 1.00 74.56 92 LEU A C 1
ATOM 676 O O . LEU A 1 92 ? 12.877 4.120 -20.397 1.00 74.56 92 LEU A O 1
ATOM 680 N N . VAL A 1 93 ? 11.760 4.265 -22.370 1.00 69.25 93 VAL A N 1
ATOM 681 C CA . VAL A 1 93 ? 12.876 4.070 -23.307 1.00 69.25 93 VAL A CA 1
ATOM 682 C C . VAL A 1 93 ? 13.156 5.371 -24.031 1.00 69.25 93 VAL A C 1
ATOM 684 O O . VAL A 1 93 ? 12.165 6.081 -24.320 1.00 69.25 93 VAL A O 1
#

Foldseek 3Di:
DDDDDPVVVVVVVVVVVVVVVPPPDDDDDPDPDDDDDDDDDDDDKDKDWAKDKDKDKDKPPPDDDDDPPPPPPPDIDMDIDIDIDPTDMDMDD

pLDDT: mean 75.62, std 18.58, range [40.03, 97.38]